Protein AF-A0A626E7M3-F1 (afdb_monomer_lite)

Sequence (169 aa):
DKRVDAIEQEKGKLAGQVETLNGKLSELENLKSDLEKELLELKRPAGGAQNKLATEHKEAFVGFLRKGREDGLRDLERKALQVGTDEDGGYAVPEELDRNILNLLKDEVVMRQEATVITVGGSDYKKLVNLGGTASGWVGETDTRSQTATSRLELIEPLMGEIYGNPQA

Secondary structure (DSSP, 8-state):
-HHHHHHHHHHHHHHHHHHHHHHHHHHHHHHHHHHHHHHHHHT-TTTSSHHHHHHHHHHHHHHHHHH---TTHHHHHHHHHTT---S-------HHHHHHHHHHHHHH-HHHHHSPP---SSS---EEEE----------TTS--PPPPPPPEEEE-PPP---------

Structure (mmCIF, N/CA/C/O backbone):
data_AF-A0A626E7M3-F1
#
_entry.id   AF-A0A626E7M3-F1
#
loop_
_atom_site.group_PDB
_atom_site.id
_atom_site.type_symbol
_atom_site.label_atom_id
_atom_site.label_alt_id
_atom_site.label_comp_id
_atom_site.label_asym_id
_atom_site.label_entity_id
_atom_site.label_seq_id
_atom_site.pdbx_PDB_ins_code
_atom_site.Cartn_x
_atom_site.Cartn_y
_atom_site.Cartn_z
_atom_site.occupancy
_atom_site.B_iso_or_equiv
_atom_site.auth_seq_id
_atom_site.auth_comp_id
_atom_site.auth_asym_id
_atom_site.auth_atom_id
_atom_site.pdbx_PDB_model_num
ATOM 1 N N . ASP A 1 1 ? -21.591 -12.636 87.805 1.00 60.97 1 ASP A N 1
ATOM 2 C CA . ASP A 1 1 ? -21.016 -11.819 86.720 1.00 60.97 1 ASP A CA 1
ATOM 3 C C . ASP A 1 1 ? -21.937 -11.574 85.519 1.00 60.97 1 ASP A C 1
ATOM 5 O O . ASP A 1 1 ? -21.590 -11.902 84.397 1.00 60.97 1 ASP A O 1
ATOM 9 N N . LYS A 1 2 ? -23.068 -10.870 85.682 1.00 73.50 2 LYS A N 1
ATOM 10 C CA . LYS A 1 2 ? -23.974 -10.559 84.546 1.00 73.50 2 LYS A CA 1
ATOM 11 C C . LYS A 1 2 ? -23.332 -9.713 83.432 1.00 73.50 2 LYS A C 1
ATOM 13 O O . LYS A 1 2 ? -23.815 -9.693 82.307 1.00 73.50 2 LYS A O 1
ATOM 18 N N . ARG A 1 3 ? -22.262 -8.977 83.756 1.00 73.38 3 ARG A N 1
ATOM 19 C CA . ARG A 1 3 ? -21.494 -8.176 82.790 1.00 73.38 3 ARG A CA 1
ATOM 20 C C . ARG A 1 3 ? -20.595 -9.039 81.906 1.00 73.38 3 ARG A C 1
ATOM 22 O O . ARG A 1 3 ? -20.374 -8.665 80.764 1.00 73.38 3 ARG A O 1
ATOM 29 N N . VAL A 1 4 ? -20.087 -10.156 82.425 1.00 76.56 4 VAL A N 1
ATOM 30 C CA . VAL A 1 4 ? -19.221 -11.070 81.666 1.00 76.56 4 VAL A CA 1
ATOM 31 C C . VAL A 1 4 ? -20.063 -11.847 80.657 1.00 76.56 4 VAL A C 1
ATOM 33 O O . VAL A 1 4 ? -19.725 -11.841 79.478 1.00 76.56 4 VAL A O 1
ATOM 36 N N . ASP A 1 5 ? -21.228 -12.350 81.076 1.00 78.50 5 ASP A N 1
ATOM 37 C CA . ASP A 1 5 ? -22.173 -13.045 80.187 1.00 78.50 5 ASP A CA 1
ATOM 38 C C . ASP A 1 5 ? -22.659 -12.150 79.027 1.00 78.50 5 ASP A C 1
ATOM 40 O O . ASP A 1 5 ? -22.791 -12.593 77.886 1.00 78.50 5 ASP A O 1
ATOM 44 N N . ALA A 1 6 ? -22.898 -10.859 79.295 1.00 78.88 6 ALA A N 1
ATOM 45 C CA . ALA A 1 6 ? -23.291 -9.891 78.268 1.00 78.88 6 ALA A CA 1
ATOM 46 C C . ALA A 1 6 ? -22.167 -9.626 77.247 1.00 78.88 6 ALA A C 1
ATOM 48 O O . ALA A 1 6 ? -22.428 -9.535 76.047 1.00 78.88 6 ALA A O 1
ATOM 49 N N . ILE A 1 7 ? -20.915 -9.548 77.711 1.00 78.69 7 ILE A N 1
ATOM 50 C CA . ILE A 1 7 ? -19.739 -9.363 76.848 1.00 78.69 7 ILE A CA 1
ATOM 51 C C . ILE A 1 7 ? -19.490 -10.610 75.986 1.00 78.69 7 ILE A C 1
ATOM 53 O O . ILE A 1 7 ? -19.123 -10.480 74.818 1.00 78.69 7 ILE A O 1
ATOM 57 N N . GLU A 1 8 ? -19.705 -11.815 76.516 1.00 78.31 8 GLU A N 1
ATOM 58 C CA . GLU A 1 8 ? -19.588 -13.056 75.739 1.00 78.31 8 GLU A CA 1
ATOM 59 C C . GLU A 1 8 ? -20.656 -13.165 74.644 1.00 78.31 8 GLU A C 1
ATOM 61 O O . GLU A 1 8 ? -20.334 -13.544 73.515 1.00 78.31 8 GLU A O 1
ATOM 66 N N . GLN A 1 9 ? -21.898 -12.751 74.920 1.00 81.38 9 GLN A N 1
ATOM 67 C CA . GLN A 1 9 ? -22.943 -12.695 73.891 1.00 81.38 9 GLN A CA 1
ATOM 68 C C . GLN A 1 9 ? -22.634 -11.684 72.780 1.00 81.38 9 GLN A C 1
ATOM 70 O O . GLN A 1 9 ? -22.845 -11.989 71.603 1.00 81.38 9 GLN A O 1
ATOM 75 N N . GLU A 1 10 ? -22.134 -10.492 73.119 1.00 78.94 10 GLU A N 1
ATOM 76 C CA . GLU A 1 10 ? -21.722 -9.513 72.107 1.00 78.94 10 GLU A CA 1
ATOM 77 C C . GLU A 1 10 ? -20.534 -10.012 71.282 1.00 78.94 10 GLU A C 1
ATOM 79 O O . GLU A 1 10 ? -20.562 -9.898 70.058 1.00 78.94 10 GLU A O 1
ATOM 84 N N . LYS A 1 11 ? -19.536 -10.646 71.911 1.00 82.69 11 LYS A N 1
ATOM 85 C CA . LYS A 1 11 ? -18.416 -11.272 71.191 1.00 82.69 11 LYS A CA 1
ATOM 86 C C . LYS A 1 11 ? -18.877 -12.361 70.227 1.00 82.69 11 LYS A C 1
ATOM 88 O O . LYS A 1 11 ? -18.383 -12.402 69.105 1.00 82.69 11 LYS A O 1
ATOM 93 N N . GLY A 1 12 ? -19.828 -13.208 70.626 1.00 82.75 12 GLY A N 1
ATOM 94 C CA . GLY A 1 12 ? -20.395 -14.238 69.750 1.00 82.75 12 GLY A CA 1
ATOM 95 C C . GLY A 1 12 ? -21.125 -13.650 68.538 1.00 82.75 12 GLY A C 1
ATOM 96 O O . GLY A 1 12 ? -20.940 -14.116 67.414 1.00 82.75 12 GLY A O 1
ATOM 97 N N . LYS A 1 13 ? -21.898 -12.572 68.737 1.00 82.75 13 LYS A N 1
ATOM 98 C CA . LYS A 1 13 ? -22.555 -11.846 67.635 1.00 82.75 13 LYS A CA 1
ATOM 99 C C . LYS A 1 13 ? -21.550 -11.171 66.703 1.00 82.75 13 LYS A C 1
ATOM 101 O O . LYS A 1 13 ? -21.698 -11.282 65.488 1.00 82.75 13 LYS A O 1
ATOM 106 N N . LEU A 1 14 ? -20.526 -10.515 67.253 1.00 82.69 14 LEU A N 1
ATOM 107 C CA . LEU A 1 14 ? -19.453 -9.912 66.459 1.00 82.69 14 LEU A CA 1
ATOM 108 C C . LEU A 1 14 ? -18.685 -10.972 65.662 1.00 82.69 14 LEU A C 1
ATOM 110 O O . LEU A 1 14 ? -18.396 -10.749 64.492 1.00 82.69 14 LEU A O 1
ATOM 114 N N . ALA A 1 15 ? -18.395 -12.134 66.251 1.00 83.81 15 ALA A N 1
ATOM 115 C CA . ALA A 1 15 ? -17.704 -13.223 65.563 1.00 83.81 15 ALA A CA 1
ATOM 116 C C . ALA A 1 15 ? -18.493 -13.725 64.340 1.00 83.81 15 ALA A C 1
ATOM 118 O O . ALA A 1 15 ? -17.926 -13.833 63.255 1.00 83.81 15 ALA A O 1
ATOM 119 N N . GLY A 1 16 ? -19.810 -13.926 64.471 1.00 83.69 16 GLY A N 1
ATOM 120 C CA . GLY A 1 16 ? -20.660 -14.307 63.334 1.00 83.69 16 GLY A CA 1
ATOM 121 C C . GLY A 1 16 ? -20.782 -13.212 62.262 1.00 83.69 16 GLY A C 1
ATOM 122 O O . GLY A 1 16 ? -20.856 -13.504 61.065 1.00 83.69 16 GLY A O 1
ATOM 123 N N . GLN A 1 17 ? -20.755 -11.935 62.658 1.00 84.19 17 GLN A N 1
ATOM 124 C CA . GLN A 1 17 ? -20.703 -10.815 61.709 1.00 84.19 17 GLN A CA 1
ATOM 125 C C . GLN A 1 17 ? -19.371 -10.760 60.949 1.00 84.19 17 GLN A C 1
ATOM 127 O O . GLN A 1 17 ? -19.362 -10.490 59.752 1.00 84.19 17 GLN A O 1
ATOM 132 N N . VAL A 1 18 ? -18.252 -11.051 61.615 1.00 86.50 18 VAL A N 1
ATOM 133 C CA . VAL A 1 18 ? -16.928 -11.124 60.979 1.00 86.50 18 VAL A CA 1
ATOM 134 C C . VAL A 1 18 ? -16.858 -12.288 59.989 1.00 86.50 18 VAL A C 1
ATOM 136 O O . VAL A 1 18 ? -16.340 -12.121 58.889 1.00 86.50 18 VAL A O 1
ATOM 139 N N . GLU A 1 19 ? -17.431 -13.442 60.324 1.00 86.94 19 GLU A N 1
ATOM 140 C CA . GLU A 1 19 ? -17.463 -14.604 59.430 1.00 86.94 19 GLU A CA 1
ATOM 141 C C . GLU A 1 19 ? -18.318 -14.352 58.177 1.00 86.94 19 GLU A C 1
ATOM 143 O O . GLU A 1 19 ? -17.884 -14.617 57.055 1.00 86.94 19 GLU A O 1
ATOM 148 N N . THR A 1 20 ? -19.491 -13.733 58.338 1.00 89.38 20 THR A N 1
ATOM 149 C CA . THR A 1 20 ? -20.336 -13.331 57.198 1.00 89.38 20 THR A CA 1
ATOM 150 C C . THR A 1 20 ? -19.708 -12.226 56.348 1.00 89.38 20 THR A C 1
ATOM 152 O O . THR A 1 20 ? -19.857 -12.241 55.125 1.00 89.38 20 THR A O 1
ATOM 155 N N . LEU A 1 21 ? -18.984 -11.283 56.960 1.00 86.94 21 LEU A N 1
ATOM 156 C CA . LEU A 1 21 ? -18.212 -10.277 56.229 1.00 86.94 21 LEU A CA 1
ATOM 157 C C . LEU A 1 21 ? -17.072 -10.910 55.429 1.00 86.94 21 LEU A C 1
ATOM 159 O O . LEU A 1 21 ? -16.914 -10.562 54.265 1.00 86.94 21 LEU A O 1
ATOM 163 N N . ASN A 1 22 ? -16.336 -11.865 56.001 1.00 88.50 22 ASN A N 1
ATOM 164 C CA . ASN A 1 22 ? -15.279 -12.587 55.289 1.00 88.50 22 ASN A CA 1
ATOM 165 C C . ASN A 1 22 ? -15.830 -13.404 54.111 1.00 88.50 22 ASN A C 1
ATOM 167 O O . ASN A 1 22 ? -15.232 -13.398 53.037 1.00 88.50 22 ASN A O 1
ATOM 171 N N . GLY A 1 23 ? -16.998 -14.036 54.274 1.00 90.50 23 GLY A N 1
ATOM 172 C CA . GLY A 1 23 ? -17.693 -14.715 53.175 1.00 90.50 23 GLY A CA 1
ATOM 173 C C . GLY A 1 23 ? -17.982 -13.763 52.011 1.00 90.50 23 GLY A C 1
ATOM 174 O O . GLY A 1 23 ? -17.535 -13.996 50.888 1.00 90.50 23 GLY A O 1
ATOM 175 N N . LYS A 1 24 ? -18.624 -12.623 52.300 1.00 89.56 24 LYS A N 1
ATOM 176 C CA . LYS A 1 24 ? -18.918 -11.584 51.296 1.00 89.56 24 LYS A CA 1
ATOM 177 C C . LYS A 1 24 ? -17.663 -10.969 50.679 1.00 89.56 24 LYS A C 1
ATOM 179 O O . LYS A 1 24 ? -17.681 -10.603 49.509 1.00 89.56 24 LYS A O 1
ATOM 184 N N . LEU A 1 25 ? -16.584 -10.841 51.451 1.00 90.75 25 LEU A N 1
ATOM 185 C CA . LEU A 1 25 ? -15.309 -10.338 50.948 1.00 90.75 25 LEU A CA 1
ATOM 186 C C . LEU A 1 25 ? -14.735 -11.289 49.892 1.00 90.75 25 LEU A C 1
ATOM 188 O O . LEU A 1 25 ? -14.333 -10.831 48.829 1.00 90.75 25 LEU A O 1
ATOM 192 N N . SER A 1 26 ? -14.789 -12.601 50.138 1.00 91.75 26 SER A N 1
ATOM 193 C CA . SER A 1 26 ? -14.318 -13.595 49.167 1.00 91.75 26 SER A CA 1
ATOM 194 C C . SER A 1 26 ? -15.183 -13.646 47.900 1.00 91.75 26 SER A C 1
ATOM 196 O O . SER A 1 26 ? -14.660 -13.753 46.793 1.00 91.75 26 SER A O 1
ATOM 198 N N . GLU A 1 27 ? -16.506 -13.492 48.024 1.00 91.69 27 GLU A N 1
ATOM 199 C CA . GLU A 1 27 ? -17.406 -13.354 46.870 1.00 91.69 27 GLU A CA 1
ATOM 200 C C . GLU A 1 27 ? -17.085 -12.102 46.043 1.00 91.69 27 GLU A C 1
ATOM 202 O O . GLU A 1 27 ? -17.018 -12.172 44.815 1.00 91.69 27 GLU A O 1
ATOM 207 N N . LEU A 1 28 ? -16.837 -10.968 46.707 1.00 89.31 28 LEU A N 1
ATOM 208 C CA . LEU A 1 28 ? -16.440 -9.726 46.043 1.00 89.31 28 LEU A CA 1
ATOM 209 C C . LEU A 1 28 ? -15.074 -9.844 45.361 1.00 89.31 28 LEU A C 1
ATOM 211 O O . LEU A 1 28 ? -14.899 -9.291 44.278 1.00 89.31 28 LEU A O 1
ATOM 215 N N . GLU A 1 29 ? -14.122 -10.567 45.949 1.00 90.69 29 GLU A N 1
ATOM 216 C CA . GLU A 1 29 ? -12.822 -10.837 45.326 1.00 90.69 29 GLU A CA 1
ATOM 217 C C . GLU A 1 29 ? -12.961 -11.687 44.058 1.00 90.69 29 GLU A C 1
ATOM 219 O O . GLU A 1 29 ? -12.349 -11.367 43.037 1.00 90.69 29 GLU A O 1
ATOM 224 N N . ASN A 1 30 ? -13.816 -12.713 44.082 1.00 90.44 30 ASN A N 1
ATOM 225 C CA . ASN A 1 30 ? -14.094 -13.542 42.908 1.00 90.44 30 ASN A CA 1
ATOM 226 C C . ASN A 1 30 ? -14.783 -12.738 41.795 1.00 90.44 30 ASN A C 1
ATOM 228 O O . ASN A 1 30 ? -14.319 -12.742 40.657 1.00 90.44 30 ASN A O 1
ATOM 232 N N . LEU A 1 31 ? -15.829 -11.976 42.132 1.00 87.88 31 LEU A N 1
ATOM 233 C CA . LEU A 1 31 ? -16.525 -11.106 41.176 1.00 87.88 31 LEU A CA 1
ATOM 234 C C . LEU A 1 31 ? -15.591 -10.054 40.577 1.00 87.88 31 LEU A C 1
ATOM 236 O O . LEU A 1 31 ? -15.643 -9.787 39.379 1.00 87.88 31 LEU A O 1
ATOM 240 N N . LYS A 1 32 ? -14.712 -9.468 41.396 1.00 88.62 32 LYS A N 1
ATOM 241 C CA . LYS A 1 32 ? -13.712 -8.507 40.929 1.00 88.62 32 LYS A CA 1
ATOM 242 C C . LYS A 1 32 ? -12.723 -9.161 39.963 1.00 88.62 32 LYS A C 1
ATOM 244 O O . LYS A 1 32 ? -12.445 -8.579 38.922 1.00 88.62 32 LYS A O 1
ATOM 249 N N . SER A 1 33 ? -12.234 -10.360 40.279 1.00 90.56 33 SER A N 1
ATOM 250 C CA . SER A 1 33 ? -11.331 -11.133 39.415 1.00 90.56 33 SER A CA 1
ATOM 251 C C . SER A 1 33 ? -11.959 -11.442 38.054 1.00 90.56 33 SER A C 1
ATOM 253 O O . SER A 1 33 ? -11.323 -11.250 37.018 1.00 90.56 33 SER A O 1
ATOM 255 N N . ASP A 1 34 ? -13.220 -11.871 38.028 1.00 83.88 34 ASP A N 1
ATOM 256 C 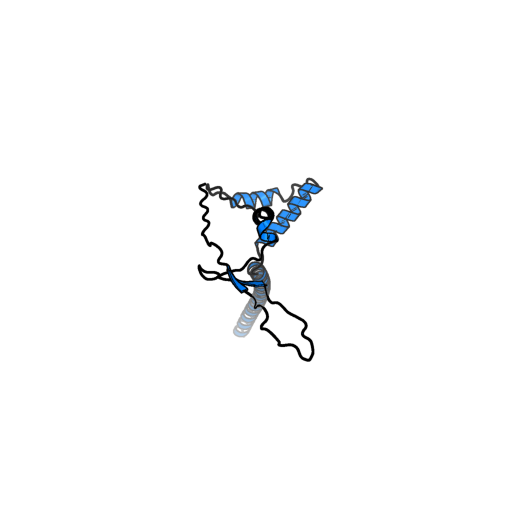CA . ASP A 1 34 ? -13.907 -12.187 36.774 1.00 83.88 34 ASP A CA 1
ATOM 257 C C . ASP A 1 34 ? -14.211 -10.930 35.953 1.00 83.88 34 ASP A C 1
ATOM 259 O O . ASP A 1 34 ? -13.982 -10.914 34.743 1.00 83.88 34 ASP A O 1
ATOM 263 N N . LEU A 1 35 ? -14.598 -9.835 36.609 1.00 81.38 35 LEU A N 1
ATOM 264 C CA . LEU A 1 35 ? -14.828 -8.551 35.948 1.00 81.38 35 LEU A CA 1
ATOM 265 C C . LEU A 1 35 ? -13.526 -7.934 35.411 1.00 81.38 35 LEU A C 1
ATOM 267 O O . LEU A 1 35 ? -13.515 -7.332 34.338 1.00 81.38 35 LEU A O 1
ATOM 271 N N . GLU A 1 36 ? -12.404 -8.113 36.112 1.00 80.56 36 GLU A N 1
ATOM 272 C CA . GLU A 1 36 ? -11.078 -7.733 35.618 1.00 80.56 36 GLU A CA 1
ATOM 273 C C . GLU A 1 36 ? -10.690 -8.543 34.375 1.00 80.56 36 GLU A C 1
ATOM 275 O O . GLU A 1 36 ? -10.207 -7.949 33.410 1.00 80.56 36 GLU A O 1
ATOM 280 N N . LYS A 1 37 ? -10.949 -9.859 34.341 1.00 79.44 37 LYS A N 1
ATOM 281 C CA . LYS A 1 37 ? -10.719 -10.690 33.143 1.00 79.44 37 LYS A CA 1
ATOM 282 C C . LYS A 1 37 ? -11.587 -10.239 31.971 1.00 79.44 37 LYS A C 1
ATOM 284 O O . LYS A 1 37 ? -11.063 -10.070 30.873 1.00 79.44 37 LYS A O 1
ATOM 289 N N . GLU A 1 38 ? -12.876 -9.988 32.197 1.00 73.81 38 GLU A N 1
ATOM 290 C CA . GLU A 1 38 ? -13.780 -9.488 31.154 1.00 73.81 38 GLU A CA 1
ATOM 291 C C . GLU A 1 38 ? -13.336 -8.125 30.616 1.00 73.81 38 GLU A C 1
ATOM 293 O O . GLU A 1 38 ? -13.293 -7.919 29.403 1.00 73.81 38 GLU A O 1
ATOM 298 N N . LEU A 1 39 ? -12.936 -7.200 31.494 1.00 69.56 39 LEU A N 1
ATOM 299 C CA . LEU A 1 39 ? -12.413 -5.897 31.083 1.00 69.56 39 LEU A CA 1
ATOM 300 C C . LEU A 1 39 ? -11.100 -6.013 30.306 1.00 69.56 39 LEU A C 1
ATOM 302 O O . LEU A 1 39 ? -10.862 -5.221 29.392 1.00 69.56 39 LEU A O 1
ATOM 306 N N . LEU A 1 40 ? -10.242 -6.966 30.665 1.00 69.62 40 LEU A N 1
ATOM 307 C CA . LEU A 1 40 ? -8.959 -7.193 30.005 1.00 69.62 40 LEU A CA 1
ATOM 308 C C . LEU A 1 40 ? -9.158 -7.801 28.612 1.00 69.62 40 LEU A C 1
ATOM 310 O O . LEU A 1 40 ? -8.492 -7.389 27.662 1.00 69.62 40 LEU A O 1
ATOM 314 N N . GLU A 1 41 ? -10.134 -8.698 28.464 1.00 65.06 41 GLU A N 1
ATOM 315 C CA . GLU A 1 41 ? -10.578 -9.180 27.157 1.00 65.06 41 GLU A CA 1
ATOM 316 C C . GLU A 1 41 ? -11.184 -8.049 26.318 1.00 65.06 41 GLU A C 1
ATOM 318 O O . GLU A 1 41 ? -10.787 -7.886 25.166 1.00 65.06 41 GLU A O 1
ATOM 323 N N . LEU A 1 42 ? -12.060 -7.216 26.894 1.00 61.38 42 LEU A N 1
ATOM 324 C CA . LEU A 1 42 ? -12.716 -6.093 26.213 1.00 61.38 42 LEU A CA 1
ATOM 325 C C . LEU A 1 42 ? -11.718 -5.038 25.707 1.00 61.38 42 LEU A C 1
ATOM 327 O O . LEU A 1 42 ? -11.872 -4.517 24.603 1.00 61.38 42 LEU A O 1
ATOM 331 N N . LYS A 1 43 ? -10.690 -4.730 26.507 1.00 61.62 43 LYS A N 1
ATOM 332 C CA . LYS A 1 43 ? -9.678 -3.698 26.222 1.00 61.62 43 LYS A CA 1
ATOM 333 C C . LYS A 1 43 ? -8.541 -4.171 25.319 1.00 61.62 43 LYS A C 1
ATOM 335 O O . LYS A 1 43 ? -7.633 -3.387 25.040 1.00 61.62 43 LYS A O 1
ATOM 340 N N . ARG A 1 44 ? -8.547 -5.423 24.849 1.00 60.72 44 ARG A N 1
ATOM 341 C CA . ARG A 1 44 ? -7.511 -5.896 23.927 1.00 60.72 44 ARG A CA 1
ATOM 342 C C . ARG A 1 44 ? -7.618 -5.112 22.605 1.00 60.72 44 ARG A C 1
ATOM 344 O O . ARG A 1 44 ? -8.671 -5.177 21.971 1.00 60.72 44 ARG A O 1
ATOM 351 N N . PRO A 1 45 ? -6.544 -4.447 22.129 1.00 53.47 45 PRO A N 1
ATOM 352 C CA . PRO A 1 45 ? -6.560 -3.586 20.933 1.00 53.47 45 PRO A CA 1
ATOM 353 C C . PRO A 1 45 ? -6.772 -4.334 19.596 1.00 53.47 45 PRO A C 1
ATOM 355 O O . PRO A 1 45 ? -6.560 -3.775 18.528 1.00 53.47 45 PRO A O 1
ATOM 358 N N . ALA A 1 46 ? -7.217 -5.593 19.645 1.00 51.34 46 ALA A N 1
ATOM 359 C CA . ALA A 1 46 ? -7.567 -6.430 18.502 1.00 51.34 46 ALA A CA 1
ATOM 360 C C . ALA A 1 46 ? -8.763 -7.349 18.850 1.00 51.34 46 ALA A C 1
ATOM 362 O O . ALA A 1 46 ? -8.622 -8.567 19.017 1.00 51.34 46 ALA A O 1
ATOM 363 N N . GLY A 1 47 ? -9.946 -6.745 19.012 1.00 54.50 47 GLY A N 1
ATOM 364 C CA . GLY A 1 47 ? -11.237 -7.443 18.950 1.00 54.50 47 GLY A CA 1
ATOM 365 C C . GLY A 1 47 ? -11.695 -8.146 20.232 1.00 54.50 47 GLY A C 1
ATOM 366 O O . GLY A 1 47 ? -11.925 -9.350 20.215 1.00 54.50 47 GLY A O 1
ATOM 367 N N . GLY A 1 48 ? -11.842 -7.419 21.337 1.00 52.97 48 GLY A N 1
ATOM 368 C CA . GLY A 1 48 ? -12.307 -7.969 22.618 1.00 52.97 48 GLY A CA 1
ATOM 369 C C . GLY A 1 48 ? -13.814 -8.214 22.736 1.00 52.97 48 GLY A C 1
ATOM 370 O O . GLY A 1 48 ? -14.248 -9.291 23.128 1.00 52.97 48 GLY A O 1
ATOM 371 N N . ALA A 1 49 ? -14.627 -7.222 22.363 1.00 52.50 49 ALA A N 1
ATOM 372 C CA . ALA A 1 49 ? -16.090 -7.284 22.492 1.00 52.50 49 ALA A CA 1
ATOM 373 C C . ALA A 1 49 ? -16.770 -7.847 21.237 1.00 52.50 49 ALA A C 1
ATOM 375 O O . ALA A 1 49 ? -17.651 -8.700 21.302 1.00 52.50 49 ALA A O 1
ATOM 376 N N . GLN A 1 50 ? -16.313 -7.367 20.078 1.00 52.38 50 GLN A N 1
ATOM 377 C CA . GLN A 1 50 ? -16.909 -7.673 18.781 1.00 52.38 50 GLN A CA 1
ATOM 378 C C . GLN A 1 50 ? -16.693 -9.133 18.384 1.00 52.38 50 GLN A C 1
ATOM 380 O O . GLN A 1 50 ? -17.570 -9.721 17.769 1.00 52.38 50 GLN A O 1
ATOM 385 N N . ASN A 1 51 ? -15.588 -9.766 18.799 1.00 56.22 51 ASN A N 1
ATOM 386 C CA . ASN A 1 51 ? -15.329 -11.159 18.439 1.00 56.22 51 ASN A CA 1
ATOM 387 C C . ASN A 1 51 ? -16.263 -12.151 19.128 1.00 56.22 51 ASN A C 1
ATOM 389 O O . ASN A 1 51 ? -16.591 -13.140 18.493 1.00 56.22 51 ASN A O 1
ATOM 393 N N . LYS A 1 52 ? -16.704 -11.944 20.376 1.00 57.78 52 LYS A N 1
ATOM 394 C CA . LYS A 1 52 ? -17.605 -12.919 21.023 1.00 57.78 52 LYS A CA 1
ATOM 395 C C . LYS A 1 52 ? -18.975 -12.916 20.357 1.00 57.78 52 LYS A C 1
ATOM 397 O O . LYS A 1 52 ? -19.404 -13.956 19.875 1.00 57.78 52 LYS A O 1
ATOM 402 N N . LEU A 1 53 ? -19.575 -11.735 20.195 1.00 58.59 53 LEU A N 1
ATOM 403 C CA . LEU A 1 53 ? -20.832 -11.585 19.461 1.00 58.59 53 LEU A CA 1
ATOM 404 C C . LEU A 1 53 ? -20.675 -12.026 17.997 1.00 58.59 53 LEU A C 1
ATOM 406 O O . LEU A 1 53 ? -21.458 -12.839 17.525 1.00 58.59 53 LEU A O 1
ATOM 410 N N . ALA A 1 54 ? -19.629 -11.600 17.283 1.00 59.66 54 ALA A N 1
ATOM 411 C CA . ALA A 1 54 ? -19.407 -12.038 15.903 1.00 59.66 54 ALA A CA 1
ATOM 412 C C . ALA A 1 54 ? -19.167 -13.554 15.783 1.00 59.66 54 ALA A C 1
ATOM 414 O O . ALA A 1 54 ? -19.590 -14.155 14.797 1.00 59.66 54 ALA A O 1
ATOM 415 N N . THR A 1 55 ? -18.533 -14.194 16.771 1.00 62.62 55 THR A N 1
ATOM 416 C CA . THR A 1 55 ? -18.322 -15.652 16.787 1.00 62.62 55 THR A CA 1
ATOM 417 C C . THR A 1 55 ? -19.624 -16.388 17.091 1.00 62.62 55 THR A C 1
ATOM 419 O O . THR A 1 55 ? -19.956 -17.321 16.368 1.00 62.62 55 THR A O 1
ATOM 422 N N . GLU A 1 56 ? -20.410 -15.926 18.065 1.00 64.00 56 GLU A N 1
ATOM 423 C CA . GLU A 1 56 ? -21.737 -16.475 18.381 1.00 64.00 56 GLU A CA 1
ATOM 424 C C . GLU A 1 56 ? -22.699 -16.342 17.190 1.00 64.00 56 GLU A C 1
ATOM 426 O O . GLU A 1 56 ? -23.360 -17.307 16.805 1.00 64.00 56 GLU A O 1
ATOM 431 N N . HIS A 1 57 ? -22.711 -15.182 16.528 1.00 63.59 57 HIS A N 1
ATOM 432 C CA . HIS A 1 57 ? -23.478 -14.957 15.304 1.00 63.59 57 HIS A CA 1
ATOM 433 C C . HIS A 1 57 ? -22.984 -15.836 14.144 1.00 63.59 57 HIS A C 1
ATOM 435 O O . HIS A 1 57 ? -23.798 -16.393 13.407 1.00 63.59 57 HIS A O 1
ATOM 441 N N . LYS A 1 58 ? -21.666 -16.020 13.987 1.00 65.88 58 LYS A N 1
ATOM 442 C CA . LYS A 1 58 ? -21.081 -16.897 12.959 1.00 65.88 58 LYS A CA 1
ATOM 443 C C . LYS A 1 58 ? -21.440 -18.364 13.190 1.00 65.88 58 LYS A C 1
ATOM 445 O O . LYS A 1 58 ? -21.783 -19.063 12.239 1.00 65.88 58 LYS A O 1
ATOM 450 N N . GLU A 1 59 ? -21.377 -18.841 14.427 1.00 67.94 59 GLU A N 1
ATOM 451 C CA . GLU A 1 59 ? -21.729 -20.218 14.779 1.00 67.94 59 GLU A CA 1
ATOM 452 C C . GLU A 1 59 ? -23.228 -20.482 14.608 1.00 67.94 59 GLU A C 1
ATOM 454 O O . GLU A 1 59 ? -23.604 -21.494 14.006 1.00 67.94 59 GLU A O 1
ATOM 459 N N . ALA A 1 60 ? -24.081 -19.546 15.037 1.00 64.31 60 ALA A N 1
ATOM 460 C CA . ALA A 1 60 ? -25.524 -19.612 14.819 1.00 64.31 60 ALA A CA 1
ATOM 461 C C . ALA A 1 60 ? -25.874 -19.605 13.319 1.00 64.31 60 ALA A C 1
ATOM 463 O O . ALA A 1 60 ? -26.666 -20.432 12.864 1.00 64.31 60 ALA A O 1
ATOM 464 N N . PHE A 1 61 ? -25.222 -18.752 12.522 1.00 64.62 61 PHE A N 1
ATOM 465 C CA . PHE A 1 61 ? -25.425 -18.670 11.073 1.00 64.62 61 PHE A CA 1
ATOM 466 C C . PHE A 1 61 ? -24.975 -19.943 10.335 1.00 64.62 61 PHE A C 1
ATOM 468 O O . PHE A 1 61 ? -25.693 -20.467 9.482 1.00 64.62 61 PHE A O 1
ATOM 475 N N . VAL A 1 62 ? -23.818 -20.512 10.694 1.00 70.00 62 VAL A N 1
ATOM 476 C CA . VAL A 1 62 ? -23.350 -21.791 10.127 1.00 70.00 62 VAL A CA 1
ATOM 477 C C . VAL A 1 62 ? -24.261 -22.952 10.548 1.00 70.00 62 VAL A C 1
ATOM 479 O O . VAL A 1 62 ? -24.512 -23.862 9.751 1.00 70.00 62 VAL A O 1
ATOM 482 N N . GLY A 1 63 ? -24.786 -22.925 11.776 1.00 67.62 63 GLY A N 1
ATOM 483 C CA . GLY A 1 63 ? -25.772 -23.885 12.271 1.00 67.62 63 GLY A CA 1
ATOM 484 C C . GLY A 1 63 ? -27.099 -23.826 11.509 1.00 67.62 63 GLY A C 1
ATOM 485 O O . GLY A 1 63 ? -27.638 -24.875 11.146 1.00 67.62 63 GLY A O 1
ATOM 486 N N . PHE A 1 64 ? -27.577 -22.620 11.200 1.00 65.31 64 PHE A N 1
ATOM 487 C CA . PHE A 1 64 ? -28.755 -22.388 10.367 1.00 65.31 64 PHE A CA 1
ATOM 488 C C . PHE A 1 64 ? -28.550 -22.925 8.944 1.00 65.31 64 PHE A C 1
ATOM 490 O O . PHE A 1 64 ? -29.336 -23.750 8.485 1.00 65.31 64 PHE A O 1
ATOM 497 N N . LEU A 1 65 ? -27.437 -22.575 8.287 1.00 68.50 65 LEU A N 1
ATOM 498 C CA . LEU A 1 65 ? -27.140 -23.034 6.924 1.00 68.50 65 LEU A CA 1
ATOM 499 C C . LEU A 1 65 ? -27.012 -24.559 6.804 1.00 68.50 65 LEU A C 1
ATOM 501 O O . LEU A 1 65 ? -27.411 -25.133 5.794 1.00 68.50 65 LEU A O 1
ATOM 505 N N . ARG A 1 66 ? -26.437 -25.231 7.811 1.00 70.81 66 ARG A N 1
ATOM 506 C CA . ARG A 1 66 ? -26.211 -26.687 7.752 1.00 70.81 66 ARG A CA 1
ATOM 507 C C . ARG A 1 66 ? -27.380 -27.524 8.258 1.00 70.81 66 ARG A C 1
ATOM 509 O O . ARG A 1 66 ? -27.497 -28.674 7.846 1.00 70.81 66 ARG A O 1
ATOM 516 N N . LYS A 1 67 ? -28.167 -27.021 9.214 1.00 69.75 67 LYS A N 1
ATOM 517 C CA . LYS A 1 67 ? -29.164 -27.826 9.947 1.00 69.75 67 LYS A CA 1
ATOM 518 C C . LYS A 1 67 ? -30.551 -27.184 10.036 1.00 69.75 67 LYS A C 1
ATOM 520 O O . LYS A 1 67 ? -31.426 -27.796 10.637 1.00 69.75 67 LYS A O 1
ATOM 525 N N . GLY A 1 68 ? -30.754 -25.980 9.493 1.00 62.38 68 GLY A N 1
ATOM 526 C CA . GLY A 1 68 ? -32.036 -25.265 9.542 1.00 62.38 68 GLY A CA 1
ATOM 527 C C . GLY A 1 68 ? -32.504 -24.920 10.960 1.00 62.38 68 GLY A C 1
ATOM 528 O O . GLY A 1 68 ? -33.700 -24.809 11.200 1.00 62.38 68 GLY A O 1
ATOM 529 N N . ARG A 1 69 ? -31.583 -24.824 11.929 1.00 63.91 69 ARG A N 1
ATOM 530 C CA . ARG A 1 69 ? -31.913 -24.509 13.327 1.00 63.91 69 ARG A CA 1
ATOM 531 C C . ARG A 1 69 ? -32.055 -22.997 13.504 1.00 63.91 69 ARG A C 1
ATOM 533 O O . ARG A 1 69 ? -31.085 -22.281 13.285 1.00 63.91 69 ARG A O 1
ATOM 540 N N . GLU A 1 70 ? -33.229 -22.542 13.936 1.00 58.50 70 GLU A N 1
ATOM 541 C CA . GLU A 1 70 ? -33.520 -21.124 14.225 1.00 58.50 70 GLU A CA 1
ATOM 542 C C . GLU A 1 70 ? -33.331 -20.741 15.706 1.00 58.50 70 GLU A C 1
ATOM 544 O O . GLU A 1 70 ? -33.301 -19.554 16.044 1.00 58.50 70 GLU A O 1
ATOM 549 N N . ASP A 1 71 ? -33.187 -21.730 16.595 1.00 59.34 71 ASP A N 1
ATOM 550 C CA . ASP A 1 71 ? -33.049 -21.509 18.038 1.00 59.34 71 ASP A CA 1
ATOM 551 C C . ASP A 1 71 ? -31.767 -20.722 18.354 1.00 59.34 71 ASP A C 1
ATOM 553 O O . ASP A 1 71 ? -30.656 -21.215 18.155 1.00 59.34 71 ASP A O 1
ATOM 557 N N . GLY A 1 72 ? -31.936 -19.492 18.849 1.00 58.84 72 GLY A N 1
ATOM 558 C CA . GLY A 1 72 ? -30.862 -18.555 19.202 1.00 58.84 72 GLY A CA 1
ATOM 559 C C . GLY A 1 72 ? -30.609 -17.455 18.167 1.00 58.84 72 GLY A C 1
ATOM 560 O O . GLY A 1 72 ? -30.167 -16.370 18.540 1.00 58.84 72 GLY A O 1
ATOM 561 N N . LEU A 1 73 ? -30.967 -17.667 16.893 1.00 57.94 73 LEU A N 1
ATOM 562 C CA . LEU A 1 73 ? -30.785 -16.654 15.847 1.00 57.94 73 LEU A CA 1
ATOM 563 C C . LEU A 1 73 ? -31.761 -15.487 16.029 1.00 57.94 73 LEU A C 1
ATOM 565 O O . LEU A 1 73 ? -31.361 -14.334 15.935 1.00 57.94 73 LEU A O 1
ATOM 569 N N . ARG A 1 74 ? -33.015 -15.783 16.394 1.00 58.75 74 ARG A N 1
ATOM 570 C CA . ARG A 1 74 ? -34.063 -14.767 16.595 1.00 58.75 74 ARG A CA 1
ATOM 571 C C . ARG A 1 74 ? -33.804 -13.859 17.793 1.00 58.75 74 ARG A C 1
ATOM 573 O O . ARG A 1 74 ? -34.184 -12.695 17.763 1.00 58.75 74 ARG A O 1
ATOM 580 N N . ASP A 1 75 ? -33.185 -14.368 18.854 1.00 60.19 75 ASP A N 1
ATOM 581 C CA . ASP A 1 75 ? -32.894 -13.568 20.050 1.00 60.19 75 ASP A CA 1
ATOM 582 C C . ASP A 1 75 ? -31.642 -12.702 19.868 1.00 60.19 75 ASP A C 1
ATOM 584 O O . ASP A 1 75 ? -31.604 -11.567 20.351 1.00 60.19 75 ASP A O 1
ATOM 588 N N . LEU A 1 76 ? -30.667 -13.190 19.094 1.00 58.97 76 LEU A N 1
ATOM 589 C CA . LEU A 1 76 ? -29.528 -12.406 18.618 1.00 58.97 76 LEU A CA 1
ATOM 590 C C . LEU A 1 76 ? -29.956 -11.338 17.593 1.00 58.97 76 LEU A C 1
ATOM 592 O O . LEU A 1 76 ? -29.560 -10.181 17.722 1.00 58.97 76 LEU A O 1
ATOM 596 N N . GLU A 1 77 ? -30.832 -11.675 16.639 1.00 56.56 77 GLU A N 1
ATOM 597 C CA . GLU A 1 77 ? -31.445 -10.714 15.708 1.00 56.56 77 GLU A CA 1
ATOM 598 C C . GLU A 1 77 ? -32.237 -9.641 16.447 1.00 56.56 77 GLU A C 1
ATOM 600 O O . GLU A 1 77 ? -32.106 -8.466 16.131 1.00 56.56 77 GLU A O 1
ATOM 605 N N . ARG A 1 78 ? -33.027 -10.005 17.464 1.00 56.41 78 ARG A N 1
ATOM 606 C CA . ARG A 1 78 ? -33.818 -9.036 18.235 1.00 56.41 78 ARG A CA 1
ATOM 607 C C . ARG A 1 78 ? -32.934 -8.05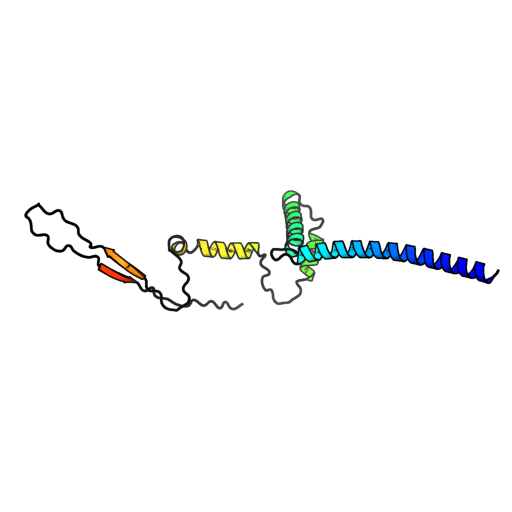7 19.008 1.00 56.41 78 ARG A C 1
ATOM 609 O O . ARG A 1 78 ? -33.248 -6.871 19.048 1.00 56.41 78 ARG A O 1
ATOM 616 N N . LYS A 1 79 ? -31.814 -8.527 19.573 1.00 54.38 79 LYS A N 1
ATOM 617 C CA . LYS A 1 79 ? -30.798 -7.654 20.188 1.00 54.38 79 LYS A CA 1
ATOM 618 C C . LYS A 1 79 ? -30.134 -6.732 19.164 1.00 54.38 79 LYS A C 1
ATOM 620 O O . LYS A 1 79 ? -29.915 -5.569 19.480 1.00 54.38 79 LYS A O 1
ATOM 625 N N . ALA A 1 80 ? -29.847 -7.223 17.960 1.00 50.50 80 ALA A N 1
ATOM 626 C CA . ALA A 1 80 ? -29.271 -6.414 16.886 1.00 50.50 80 ALA A CA 1
ATOM 627 C C . ALA A 1 80 ? -30.265 -5.363 16.348 1.00 50.50 80 ALA A C 1
ATOM 629 O O . ALA A 1 80 ? -29.899 -4.206 16.164 1.00 50.50 80 ALA A O 1
ATOM 630 N N . LEU A 1 81 ? -31.539 -5.732 16.179 1.00 48.97 81 LEU A N 1
ATOM 631 C CA . LEU A 1 81 ? -32.620 -4.839 15.744 1.00 48.97 81 LEU A CA 1
ATOM 632 C C . LEU A 1 81 ? -32.891 -3.708 16.740 1.00 48.97 81 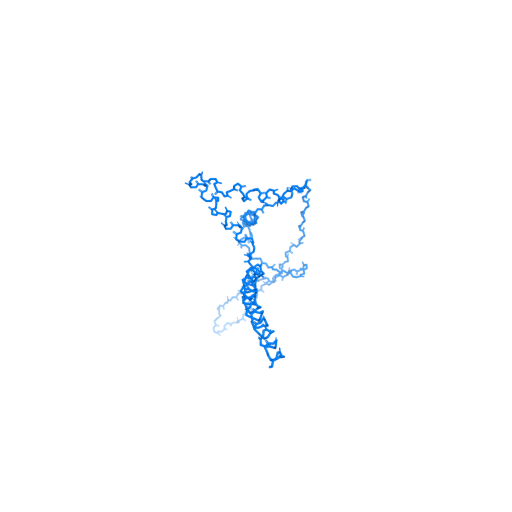LEU A C 1
ATOM 634 O O . LEU A 1 81 ? -33.237 -2.604 16.334 1.00 48.97 81 LEU A O 1
ATOM 638 N N . GLN A 1 82 ? -32.705 -3.952 18.037 1.00 44.53 82 GLN A N 1
ATOM 639 C CA . GLN A 1 82 ? -32.935 -2.939 19.066 1.00 44.53 82 GLN A CA 1
ATOM 640 C C . GLN A 1 82 ? -31.800 -1.900 19.172 1.00 44.53 82 GLN A C 1
ATOM 642 O O . GLN A 1 82 ? -31.967 -0.890 19.848 1.00 44.53 82 GLN A O 1
ATOM 647 N N . VAL A 1 83 ? -30.675 -2.109 18.476 1.00 49.59 83 VAL A N 1
ATOM 648 C CA . VAL A 1 83 ? -29.604 -1.108 18.294 1.00 49.59 83 VAL A CA 1
ATOM 649 C C . VAL A 1 83 ? -29.818 -0.277 17.012 1.00 49.59 83 VAL A C 1
ATOM 651 O O . VAL A 1 83 ? -29.153 0.732 16.818 1.00 49.59 83 VAL A O 1
ATOM 654 N N . GLY A 1 84 ? -30.762 -0.669 16.147 1.00 43.59 84 GLY A N 1
ATOM 655 C CA . GLY A 1 84 ? -30.939 -0.129 14.794 1.00 43.59 84 GLY A CA 1
ATOM 656 C C . GLY A 1 84 ? -32.121 0.821 14.589 1.00 43.59 84 GLY A C 1
ATOM 657 O O . GLY A 1 84 ? -32.571 0.960 13.456 1.0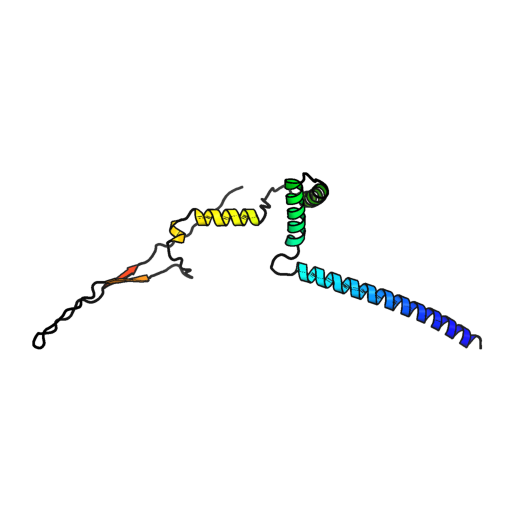0 43.59 84 GLY A O 1
ATOM 658 N N . THR A 1 85 ? -32.662 1.454 15.633 1.00 44.62 85 THR A N 1
ATOM 659 C CA . THR A 1 85 ? -33.617 2.559 15.443 1.00 44.62 85 THR A CA 1
ATOM 660 C C . THR A 1 85 ? -32.878 3.890 15.444 1.00 44.62 85 THR A C 1
ATOM 662 O O . THR A 1 85 ? -32.890 4.594 16.448 1.00 44.62 85 THR A O 1
ATOM 665 N N . ASP A 1 86 ? -32.241 4.216 14.324 1.00 40.31 86 ASP A N 1
ATOM 666 C CA . ASP A 1 86 ? -32.026 5.606 13.924 1.00 40.31 86 ASP A CA 1
ATOM 667 C C . ASP A 1 86 ? -32.257 5.699 12.412 1.00 40.31 86 ASP A C 1
ATOM 669 O O . ASP A 1 86 ? -31.761 4.883 11.635 1.00 40.31 86 ASP A O 1
ATOM 673 N N . GLU A 1 87 ? -33.093 6.659 12.021 1.00 46.19 87 GLU A N 1
ATOM 674 C CA . GLU A 1 87 ? -33.673 6.881 10.688 1.00 46.19 87 GLU A CA 1
ATOM 675 C C . GLU A 1 87 ? -32.667 7.266 9.583 1.00 46.19 87 GLU A C 1
ATOM 677 O O . GLU A 1 87 ? -33.080 7.649 8.494 1.00 46.19 87 GLU A O 1
ATOM 682 N N . ASP A 1 88 ? -31.364 7.103 9.801 1.00 39.78 88 ASP A N 1
ATOM 683 C CA . ASP A 1 88 ? -30.317 7.351 8.808 1.00 39.78 88 ASP A CA 1
ATOM 684 C C . ASP A 1 88 ? -29.546 6.056 8.554 1.00 39.78 88 ASP A C 1
ATOM 686 O O . ASP A 1 88 ? -28.556 5.758 9.220 1.00 39.78 88 ASP A O 1
ATOM 690 N N . GLY A 1 89 ? -30.021 5.271 7.582 1.00 47.06 89 GLY A N 1
ATOM 691 C CA . GLY A 1 89 ? -29.456 3.996 7.128 1.00 47.06 89 GLY A CA 1
ATOM 692 C C . GLY A 1 89 ? -28.025 4.088 6.581 1.00 47.06 89 GLY A C 1
ATOM 693 O O . GLY A 1 89 ? -27.7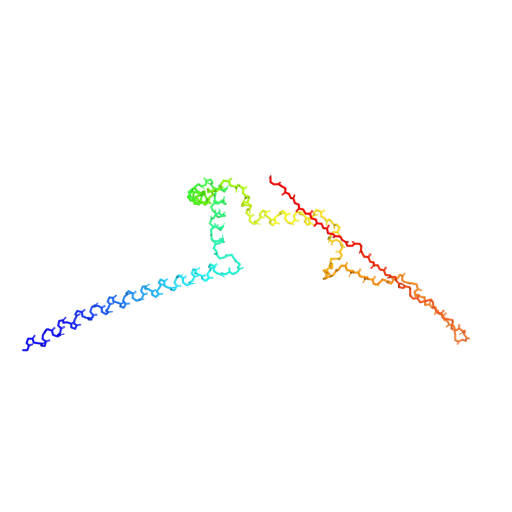71 3.805 5.412 1.00 47.06 89 GLY A O 1
ATOM 694 N N . GLY A 1 90 ? -27.072 4.444 7.436 1.00 47.75 90 GLY A N 1
ATOM 695 C CA . GLY A 1 90 ? -25.642 4.434 7.188 1.00 47.75 90 GLY A CA 1
ATOM 696 C C . GLY A 1 90 ? -25.081 3.042 7.432 1.00 47.75 90 GLY A C 1
ATOM 697 O O . GLY A 1 90 ? -24.612 2.740 8.522 1.00 47.75 90 GLY A O 1
ATOM 698 N N . TYR A 1 91 ? -25.177 2.194 6.409 1.00 52.06 91 TYR A N 1
ATOM 699 C CA . TYR A 1 91 ? -24.289 1.067 6.108 1.00 52.06 91 TYR A CA 1
ATOM 700 C C . TYR A 1 91 ? -23.354 0.606 7.243 1.00 52.06 91 TYR A C 1
ATOM 702 O O . TYR A 1 91 ? -22.140 0.799 7.185 1.00 52.06 91 TYR A O 1
ATOM 710 N N . ALA A 1 92 ? -23.890 -0.136 8.215 1.00 52.44 92 ALA A N 1
ATOM 711 C CA . ALA A 1 92 ? -23.091 -1.074 9.000 1.00 52.44 92 ALA A CA 1
ATOM 712 C C . ALA A 1 92 ? -22.778 -2.293 8.120 1.00 52.44 92 ALA A C 1
ATOM 714 O O . ALA A 1 92 ? -23.259 -3.404 8.337 1.00 52.44 92 ALA A O 1
ATOM 715 N N . VAL A 1 93 ? -22.016 -2.053 7.053 1.00 55.12 93 VAL A N 1
ATOM 716 C CA . VAL A 1 93 ? -21.380 -3.109 6.282 1.00 55.12 93 VAL A CA 1
ATOM 717 C C . VAL A 1 93 ? -20.455 -3.835 7.262 1.00 55.12 93 VAL A C 1
ATOM 719 O O . VAL A 1 93 ? -19.578 -3.190 7.839 1.00 55.12 93 VAL A O 1
ATOM 722 N N . PRO A 1 94 ? -20.644 -5.144 7.513 1.00 62.31 94 PRO A N 1
ATOM 723 C CA . PRO A 1 94 ? -19.739 -5.890 8.377 1.00 62.31 94 PRO A CA 1
ATOM 724 C C . PRO A 1 94 ? -18.297 -5.686 7.900 1.00 62.31 94 PRO A C 1
ATOM 726 O O . PRO A 1 94 ? -18.065 -5.714 6.693 1.00 62.31 94 PRO A O 1
ATOM 729 N N . GLU A 1 95 ? -17.329 -5.510 8.805 1.00 59.72 95 GLU A N 1
ATOM 730 C CA . GLU A 1 95 ? -15.925 -5.220 8.439 1.00 59.72 95 GLU A CA 1
ATOM 731 C C . GLU A 1 95 ? -15.348 -6.196 7.396 1.00 59.72 95 GLU A C 1
ATOM 733 O O . GLU A 1 95 ? -14.487 -5.836 6.598 1.00 59.72 95 GLU A O 1
ATOM 738 N N . GLU A 1 96 ? -15.831 -7.439 7.373 1.00 57.12 96 GLU A N 1
ATOM 739 C CA . GLU A 1 96 ? -15.451 -8.442 6.375 1.00 57.12 96 GLU A CA 1
ATOM 740 C C . GLU A 1 96 ? -15.847 -8.044 4.939 1.00 57.12 96 GLU A C 1
ATOM 742 O O . GLU A 1 96 ? -15.114 -8.332 3.995 1.00 57.12 96 GLU A O 1
ATOM 747 N N . LEU A 1 97 ? -16.970 -7.349 4.748 1.00 58.59 97 LEU A N 1
ATOM 748 C CA . LEU A 1 97 ? -17.421 -6.878 3.437 1.00 58.59 97 LEU A CA 1
ATOM 749 C C . LEU A 1 97 ? -16.693 -5.588 3.017 1.00 58.59 97 LEU A C 1
ATOM 751 O O . LEU A 1 97 ? -16.334 -5.470 1.848 1.00 58.59 97 LEU A O 1
ATOM 755 N N . ASP A 1 98 ? -16.353 -4.697 3.953 1.00 57.19 98 ASP A N 1
ATOM 756 C CA . ASP A 1 98 ? -15.489 -3.532 3.685 1.00 57.19 98 ASP A CA 1
ATOM 757 C C . ASP A 1 98 ? -14.067 -3.955 3.256 1.00 57.19 98 ASP A C 1
ATOM 759 O O . ASP A 1 98 ? -13.539 -3.509 2.233 1.00 57.19 98 ASP A O 1
ATOM 763 N N . ARG A 1 99 ? -13.476 -4.940 3.951 1.00 61.84 99 ARG A N 1
ATOM 764 C CA . ARG A 1 99 ? -12.183 -5.530 3.554 1.00 61.84 99 ARG A CA 1
ATOM 765 C C . ARG A 1 99 ? -12.235 -6.160 2.162 1.00 61.84 99 ARG A C 1
ATOM 767 O O . ARG A 1 99 ? -11.267 -6.040 1.411 1.00 61.84 99 ARG A O 1
ATOM 774 N N . ASN A 1 100 ? -13.345 -6.804 1.798 1.00 64.31 100 ASN A N 1
ATOM 775 C CA . ASN A 1 100 ? -13.521 -7.369 0.460 1.00 64.31 100 ASN A CA 1
ATOM 776 C C . ASN A 1 100 ? -13.579 -6.285 -0.625 1.00 64.31 100 ASN A C 1
ATOM 778 O O . ASN A 1 100 ? -12.957 -6.459 -1.670 1.00 64.31 100 ASN A O 1
ATOM 782 N N . ILE A 1 101 ? -14.246 -5.154 -0.375 1.00 63.19 101 ILE A N 1
ATOM 783 C CA . ILE A 1 101 ? -14.301 -4.027 -1.322 1.00 63.19 101 ILE A CA 1
ATOM 784 C C . ILE A 1 101 ? -12.908 -3.411 -1.517 1.00 63.19 101 ILE A C 1
ATOM 786 O O . ILE A 1 101 ? -12.476 -3.201 -2.651 1.00 63.19 101 ILE A O 1
ATOM 790 N N . LEU A 1 102 ? -12.163 -3.183 -0.430 1.00 62.34 102 LEU A N 1
ATOM 791 C CA . LEU A 1 102 ? -10.796 -2.653 -0.503 1.00 62.34 102 LEU A CA 1
ATOM 792 C C . LEU A 1 102 ? -9.821 -3.598 -1.219 1.00 62.34 102 LEU A C 1
ATOM 794 O O . LEU A 1 102 ? -8.883 -3.132 -1.869 1.00 62.34 102 LEU A O 1
ATOM 798 N N . ASN A 1 103 ? -10.011 -4.913 -1.095 1.00 63.19 103 ASN A N 1
ATOM 799 C CA . ASN A 1 103 ? -9.218 -5.897 -1.832 1.00 63.19 103 ASN A CA 1
ATOM 800 C C . ASN A 1 103 ? -9.578 -5.898 -3.323 1.00 63.19 103 ASN A C 1
ATOM 802 O O . ASN A 1 103 ? -8.680 -5.837 -4.155 1.00 63.19 103 ASN A O 1
ATOM 806 N N . LEU A 1 104 ? -10.868 -5.840 -3.660 1.00 66.06 104 LEU A N 1
ATOM 807 C CA . LEU A 1 104 ? -11.332 -5.814 -5.049 1.00 66.06 104 LEU A CA 1
ATOM 808 C C . LEU A 1 104 ? -10.823 -4.577 -5.809 1.00 66.06 104 LEU A C 1
ATOM 810 O O . LEU A 1 104 ? -10.389 -4.684 -6.952 1.00 66.06 104 LEU A O 1
ATOM 814 N N . LEU A 1 105 ? -10.768 -3.419 -5.146 1.00 66.12 105 LEU A N 1
ATOM 815 C CA . LEU A 1 105 ? -10.234 -2.184 -5.732 1.00 66.12 105 LEU A CA 1
ATOM 816 C C . LEU A 1 105 ? -8.713 -2.261 -5.978 1.00 66.12 105 LEU A C 1
ATOM 818 O O . LEU A 1 105 ? -8.199 -1.691 -6.940 1.00 66.12 105 LEU A O 1
ATOM 822 N N . LYS A 1 106 ? -7.969 -2.998 -5.141 1.00 63.78 106 LYS A N 1
ATOM 823 C CA . LYS A 1 106 ? -6.539 -3.275 -5.379 1.00 63.78 106 LYS A CA 1
ATOM 824 C C . LYS A 1 106 ? -6.321 -4.245 -6.540 1.00 63.78 106 LYS A C 1
ATOM 826 O O . LYS A 1 106 ? -5.310 -4.115 -7.229 1.00 63.78 106 LYS A O 1
ATOM 831 N N . ASP A 1 107 ? -7.236 -5.188 -6.735 1.00 64.69 107 ASP A N 1
ATOM 832 C CA . ASP A 1 107 ? -7.172 -6.171 -7.819 1.00 64.69 107 ASP A CA 1
ATOM 833 C C . ASP A 1 107 ? -7.529 -5.553 -9.179 1.00 64.69 107 ASP A C 1
ATOM 835 O O . ASP A 1 107 ? -6.985 -5.959 -10.203 1.00 64.69 107 ASP A O 1
ATOM 839 N N . GLU A 1 108 ? -8.381 -4.524 -9.202 1.00 74.81 108 GLU A N 1
ATOM 840 C CA . GLU A 1 108 ? -8.761 -3.827 -10.436 1.00 74.81 108 GLU A CA 1
ATOM 841 C C . GLU A 1 108 ? -7.591 -3.040 -11.060 1.00 74.81 108 GLU A C 1
ATOM 843 O O . GLU A 1 108 ? -7.467 -2.947 -12.284 1.00 74.81 108 GLU A O 1
ATOM 848 N N . VAL A 1 109 ? -6.670 -2.513 -10.243 1.00 75.00 109 VAL A N 1
ATOM 849 C CA . VAL A 1 109 ? -5.538 -1.706 -10.728 1.00 75.00 109 VAL A CA 1
ATOM 850 C C . VAL A 1 109 ? -4.288 -2.569 -10.934 1.00 75.00 109 VAL A C 1
ATOM 852 O O . VAL A 1 109 ? -3.323 -2.500 -10.170 1.00 75.00 109 VAL A O 1
ATOM 855 N N . VAL A 1 110 ? -4.270 -3.335 -12.029 1.00 79.38 110 VAL A N 1
ATOM 856 C CA . VAL A 1 110 ? -3.154 -4.230 -12.418 1.00 79.38 110 VAL A CA 1
ATOM 857 C C . VAL A 1 110 ? -1.805 -3.494 -12.467 1.00 79.38 110 VAL A C 1
ATOM 859 O O . VAL A 1 110 ? -0.788 -3.998 -11.994 1.00 79.38 110 VAL A O 1
ATOM 862 N N . MET A 1 111 ? -1.789 -2.248 -12.953 1.00 81.31 111 MET A N 1
ATOM 863 C CA . MET A 1 111 ? -0.560 -1.445 -13.051 1.00 81.31 111 MET A CA 1
ATOM 864 C C . MET A 1 111 ? 0.114 -1.190 -11.697 1.00 81.31 111 MET A C 1
ATOM 866 O O . MET A 1 111 ? 1.330 -1.027 -11.640 1.00 81.31 111 MET A O 1
ATOM 870 N N . ARG A 1 112 ? -0.648 -1.158 -10.596 1.00 83.25 112 ARG A N 1
ATOM 871 C CA . ARG A 1 112 ? -0.096 -0.914 -9.257 1.00 83.25 112 ARG A CA 1
ATOM 872 C C . ARG A 1 112 ? 0.650 -2.129 -8.706 1.00 83.25 112 ARG A C 1
ATOM 874 O O . ARG A 1 112 ? 1.487 -1.956 -7.827 1.00 83.25 112 ARG A O 1
ATOM 881 N N . GLN A 1 113 ? 0.346 -3.327 -9.202 1.00 82.00 113 GLN A N 1
ATOM 882 C CA . GLN A 1 113 ? 0.992 -4.569 -8.774 1.00 82.00 113 GLN A CA 1
ATOM 883 C C . GLN A 1 113 ? 2.381 -4.725 -9.407 1.00 82.00 113 GLN A C 1
ATOM 885 O O . GLN A 1 113 ? 3.319 -5.143 -8.734 1.00 82.00 113 GLN A O 1
ATOM 890 N N . GLU A 1 114 ? 2.526 -4.316 -10.668 1.00 87.25 114 GLU A N 1
ATOM 891 C CA . GLU A 1 114 ? 3.784 -4.414 -11.422 1.00 87.25 114 GLU A CA 1
ATOM 892 C C . GLU A 1 114 ? 4.723 -3.211 -11.207 1.00 87.25 114 GLU A C 1
ATOM 894 O O . GLU A 1 114 ? 5.921 -3.274 -11.488 1.00 87.25 114 GLU A O 1
ATOM 899 N N . ALA A 1 115 ? 4.198 -2.087 -10.710 1.00 87.06 115 ALA A N 1
ATOM 900 C CA . ALA A 1 115 ? 4.971 -0.874 -10.470 1.00 87.06 115 ALA A CA 1
ATOM 901 C C . ALA A 1 115 ? 5.524 -0.790 -9.037 1.00 87.06 115 ALA A C 1
ATOM 903 O O . ALA A 1 115 ? 4.907 -1.215 -8.063 1.00 87.06 115 ALA A O 1
ATOM 904 N N . THR A 1 116 ? 6.686 -0.149 -8.878 1.00 85.56 116 THR A N 1
ATOM 905 C CA . THR A 1 116 ? 7.229 0.172 -7.549 1.00 85.56 116 THR A CA 1
ATOM 906 C C . THR A 1 116 ? 6.494 1.368 -6.944 1.00 85.56 116 THR A C 1
ATOM 908 O O . THR A 1 116 ? 6.548 2.471 -7.486 1.00 85.56 116 THR A O 1
ATOM 911 N N . VAL A 1 117 ? 5.856 1.168 -5.790 1.00 86.00 117 VAL A N 1
ATOM 912 C CA . VAL A 1 117 ? 5.179 2.233 -5.035 1.00 86.00 117 VAL A CA 1
ATOM 913 C C . VAL A 1 117 ? 6.157 2.871 -4.050 1.00 86.00 117 VAL A C 1
ATOM 915 O O . VAL A 1 117 ? 6.753 2.180 -3.226 1.00 86.00 117 VAL A O 1
ATOM 918 N N . IL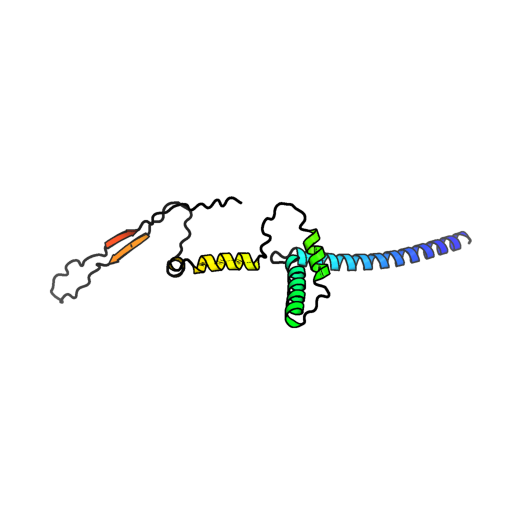E A 1 118 ? 6.316 4.193 -4.124 1.00 85.56 118 ILE A N 1
ATOM 919 C CA . ILE A 1 118 ? 7.215 4.966 -3.260 1.00 85.56 118 ILE A CA 1
ATOM 920 C C . ILE A 1 118 ? 6.392 6.020 -2.524 1.00 85.56 118 ILE A C 1
ATOM 922 O O . ILE A 1 118 ? 5.726 6.839 -3.153 1.00 85.56 118 ILE A O 1
ATOM 926 N N . THR A 1 119 ? 6.457 6.014 -1.194 1.00 85.06 119 THR A N 1
ATOM 927 C CA . THR A 1 119 ? 5.841 7.053 -0.364 1.00 85.06 119 THR A CA 1
ATOM 928 C C . THR A 1 119 ? 6.759 8.268 -0.308 1.00 85.06 119 THR A C 1
ATOM 930 O O . THR A 1 119 ? 7.914 8.157 0.105 1.00 85.06 119 THR A O 1
ATOM 933 N N . VAL A 1 120 ? 6.244 9.430 -0.702 1.00 85.75 120 VAL A N 1
ATOM 934 C CA . VAL A 1 120 ? 6.958 10.712 -0.668 1.00 85.75 120 VAL A CA 1
ATOM 935 C C . VAL A 1 120 ? 6.265 11.674 0.291 1.00 85.75 120 VAL A C 1
ATOM 937 O O . VAL A 1 120 ? 5.043 11.698 0.378 1.00 85.75 120 VAL A O 1
ATOM 940 N N . GLY A 1 121 ? 7.055 12.436 1.050 1.00 80.62 121 GLY A N 1
ATOM 941 C CA . GLY A 1 121 ? 6.551 13.396 2.043 1.00 80.62 121 GLY A CA 1
ATOM 942 C C . GLY A 1 121 ? 6.364 14.822 1.514 1.00 80.62 121 GLY A C 1
ATOM 943 O O . GLY A 1 121 ? 5.974 15.698 2.276 1.00 80.62 121 GLY A O 1
ATOM 944 N N . GLY A 1 122 ? 6.676 15.066 0.240 1.00 79.25 122 GLY A N 1
ATOM 945 C CA . GLY A 1 122 ? 6.568 16.369 -0.416 1.00 79.25 122 GLY A CA 1
ATOM 946 C C . GLY A 1 122 ? 6.065 16.233 -1.853 1.00 79.25 122 GLY A C 1
ATOM 947 O O . GLY A 1 122 ? 5.864 15.118 -2.334 1.00 79.25 122 GLY A O 1
ATOM 948 N N . SER A 1 123 ? 5.873 17.367 -2.529 1.00 74.19 123 SER A N 1
ATOM 949 C CA . SER A 1 123 ? 5.313 17.434 -3.889 1.00 74.19 123 SER A CA 1
ATOM 950 C C . SER A 1 123 ? 6.241 16.892 -4.976 1.00 74.19 123 SER A C 1
ATOM 952 O O . SER A 1 123 ? 5.769 16.476 -6.032 1.00 74.19 123 SER A O 1
ATOM 954 N N . ASP A 1 124 ? 7.551 16.876 -4.721 1.00 78.81 124 ASP A N 1
ATOM 955 C CA . ASP A 1 124 ? 8.553 16.664 -5.760 1.00 78.81 124 ASP A CA 1
ATOM 956 C C . ASP A 1 124 ? 9.295 15.343 -5.537 1.00 78.81 124 ASP A C 1
ATOM 958 O O . ASP A 1 124 ? 9.939 15.126 -4.507 1.00 78.81 124 ASP A O 1
ATOM 962 N N . TYR A 1 125 ? 9.258 14.470 -6.545 1.00 84.25 125 TYR A N 1
ATOM 963 C CA . TYR A 1 125 ? 10.088 13.272 -6.614 1.00 84.25 125 TYR A CA 1
ATOM 964 C C . TYR A 1 125 ? 10.925 13.305 -7.886 1.00 84.25 125 TYR A C 1
ATOM 966 O O . TYR A 1 125 ? 10.389 13.408 -8.987 1.00 84.25 125 TYR A O 1
ATOM 974 N N . LYS A 1 126 ? 12.246 13.194 -7.742 1.00 87.00 126 LYS A N 1
ATOM 975 C CA . LYS A 1 126 ? 13.182 13.191 -8.869 1.00 87.00 126 LYS A CA 1
ATOM 976 C C . LYS A 1 126 ? 14.071 11.964 -8.766 1.00 87.00 126 LYS A C 1
ATOM 978 O O . LYS A 1 126 ? 14.724 11.756 -7.742 1.00 87.00 126 LYS A O 1
ATOM 983 N N . LYS A 1 127 ? 14.107 11.152 -9.820 1.00 87.88 127 LYS A N 1
ATOM 984 C CA . LYS A 1 127 ? 14.974 9.975 -9.898 1.00 87.88 127 LYS A CA 1
ATOM 985 C C . LYS A 1 127 ? 15.978 10.159 -11.020 1.00 87.88 127 LYS A C 1
ATOM 987 O O . LYS A 1 127 ? 15.602 10.323 -12.176 1.00 87.88 127 LYS A O 1
ATOM 992 N N . LEU A 1 128 ? 17.259 10.090 -10.674 1.00 89.00 128 LEU A N 1
ATOM 993 C CA . LEU A 1 128 ? 18.317 10.037 -11.670 1.00 89.00 128 LEU A CA 1
ATOM 994 C C . LEU A 1 128 ? 18.392 8.612 -12.228 1.00 89.00 128 LEU A C 1
ATOM 996 O O . LEU A 1 128 ? 18.554 7.651 -11.472 1.00 89.00 128 LEU A O 1
ATOM 1000 N N . VAL A 1 129 ? 18.259 8.475 -13.540 1.00 88.44 129 VAL A N 1
ATOM 1001 C CA . VAL A 1 129 ? 18.396 7.204 -14.248 1.00 88.44 129 VAL A CA 1
ATOM 1002 C C . VAL A 1 129 ? 19.608 7.242 -15.157 1.00 88.44 129 VAL A C 1
ATOM 1004 O O . VAL A 1 129 ? 19.961 8.268 -15.735 1.00 88.44 129 VAL A O 1
ATOM 1007 N N . ASN A 1 130 ? 20.265 6.097 -15.267 1.00 88.81 130 ASN A N 1
ATOM 1008 C CA . ASN A 1 130 ? 21.380 5.927 -16.172 1.00 88.81 130 ASN A CA 1
ATOM 1009 C C . ASN A 1 130 ? 20.865 5.371 -17.504 1.00 88.81 130 ASN A C 1
ATOM 1011 O O . ASN A 1 130 ? 20.323 4.269 -17.536 1.00 88.81 130 ASN A O 1
ATOM 1015 N N . LEU A 1 131 ? 21.057 6.121 -18.589 1.00 86.56 131 LEU A N 1
ATOM 1016 C CA . LEU A 1 131 ? 20.680 5.723 -19.950 1.00 86.56 131 LEU A CA 1
ATOM 1017 C C . LEU A 1 131 ? 21.697 4.760 -20.590 1.00 86.56 131 LEU A C 1
ATOM 1019 O O . LEU A 1 131 ? 21.521 4.329 -21.727 1.00 86.56 131 LEU A O 1
ATOM 1023 N N . GLY A 1 132 ? 22.780 4.439 -19.880 1.00 82.31 132 GLY A N 1
ATOM 1024 C CA . GLY A 1 132 ? 23.895 3.661 -20.402 1.00 82.31 132 GLY A CA 1
ATOM 1025 C C . GLY A 1 132 ? 24.830 4.508 -21.268 1.00 82.31 132 GLY A C 1
ATOM 1026 O O . GLY A 1 132 ? 24.933 5.724 -21.099 1.00 82.31 132 GLY A O 1
ATOM 1027 N N . GLY A 1 133 ? 25.557 3.848 -22.172 1.00 81.38 133 GLY A N 1
ATOM 1028 C CA . GLY A 1 133 ? 26.534 4.493 -23.059 1.00 81.38 133 GLY A CA 1
ATOM 1029 C C . GLY A 1 133 ? 27.990 4.384 -22.603 1.00 81.38 133 GLY A C 1
ATOM 1030 O O . GLY A 1 133 ? 28.878 4.830 -23.323 1.00 81.38 133 GLY A O 1
ATOM 1031 N N . THR A 1 134 ? 28.259 3.750 -21.457 1.00 83.75 134 THR A N 1
ATOM 1032 C CA . THR A 1 134 ? 29.633 3.428 -21.053 1.00 83.75 134 THR A CA 1
ATOM 1033 C C . THR A 1 134 ? 30.235 2.427 -22.030 1.00 83.75 134 THR A C 1
ATOM 1035 O O . THR A 1 134 ? 29.772 1.289 -22.122 1.00 83.75 134 THR A O 1
ATOM 1038 N N . ALA A 1 135 ? 31.272 2.847 -22.748 1.00 81.00 135 ALA A N 1
ATOM 1039 C CA . ALA A 1 135 ? 31.990 1.981 -23.671 1.00 81.00 135 ALA A CA 1
ATOM 1040 C C . ALA A 1 135 ? 33.264 1.435 -23.017 1.00 81.00 135 ALA A C 1
ATOM 1042 O O . ALA A 1 135 ? 33.930 2.119 -22.237 1.00 81.00 135 ALA A O 1
ATOM 1043 N N . SER A 1 136 ? 33.628 0.207 -23.371 1.00 78.69 136 SER A N 1
ATOM 1044 C CA . SER A 1 136 ? 34.946 -0.361 -23.102 1.00 78.69 136 SER A CA 1
ATOM 1045 C C . SER A 1 136 ? 35.561 -0.843 -24.412 1.00 78.69 136 SER A C 1
ATOM 1047 O O . SER A 1 136 ? 34.855 -1.167 -25.367 1.00 78.69 136 SER A O 1
ATOM 1049 N N . GLY A 1 137 ? 36.889 -0.838 -24.478 1.00 80.31 137 GLY A N 1
ATOM 1050 C CA . GLY A 1 137 ? 37.634 -1.252 -25.658 1.00 80.31 137 GLY A CA 1
ATOM 1051 C C . GLY A 1 137 ? 38.921 -1.957 -25.260 1.00 80.31 137 GLY A C 1
ATOM 1052 O O . GLY A 1 137 ? 39.496 -1.669 -24.210 1.00 80.31 137 GLY A O 1
ATOM 1053 N N . TRP A 1 138 ? 39.358 -2.887 -26.103 1.00 75.31 138 TRP A N 1
ATOM 1054 C CA . TRP A 1 138 ? 40.651 -3.549 -25.976 1.00 75.31 138 TRP A CA 1
ATOM 1055 C C . TRP A 1 138 ? 41.699 -2.748 -26.741 1.00 75.31 138 TRP A C 1
ATOM 1057 O O . TRP A 1 138 ? 41.441 -2.311 -27.860 1.00 75.31 138 TRP A O 1
ATOM 1067 N N . VAL A 1 139 ? 42.868 -2.549 -26.137 1.00 82.38 139 VAL A N 1
ATOM 1068 C CA . VAL A 1 139 ? 43.970 -1.781 -26.732 1.00 82.38 139 VAL A CA 1
ATOM 1069 C C . VAL A 1 139 ? 45.240 -2.628 -26.675 1.00 82.38 139 VAL A C 1
ATOM 1071 O O . VAL A 1 139 ? 45.490 -3.280 -25.658 1.00 82.38 139 VAL A O 1
ATOM 1074 N N . GLY A 1 140 ? 46.012 -2.636 -27.766 1.00 78.25 140 GLY A N 1
ATOM 1075 C CA . GLY A 1 140 ? 47.302 -3.325 -27.856 1.00 78.25 140 GLY A CA 1
ATOM 1076 C C . GLY A 1 140 ? 48.387 -2.687 -26.980 1.00 78.25 140 GLY A C 1
ATOM 1077 O O . GLY A 1 140 ? 48.219 -1.587 -26.457 1.00 78.25 140 GLY A O 1
ATOM 1078 N N . GLU A 1 141 ? 49.518 -3.373 -26.805 1.00 80.06 141 GLU A N 1
ATOM 1079 C CA . GLU A 1 141 ? 50.581 -2.959 -25.872 1.00 80.06 141 GLU A CA 1
ATOM 1080 C C . GLU A 1 141 ? 51.199 -1.590 -26.214 1.00 80.06 141 GLU A C 1
ATOM 1082 O O . GLU A 1 141 ? 51.500 -0.803 -25.315 1.00 80.06 141 GLU A O 1
ATOM 1087 N N . THR A 1 142 ? 51.310 -1.275 -27.505 1.00 80.44 142 THR A N 1
ATOM 1088 C CA . THR A 1 142 ? 51.894 -0.032 -28.033 1.00 80.44 142 THR A CA 1
ATOM 1089 C C . THR A 1 142 ? 50.873 1.005 -28.510 1.00 80.44 142 THR A C 1
ATOM 1091 O O . THR A 1 142 ? 51.278 2.093 -28.918 1.00 80.44 142 THR A O 1
ATOM 1094 N N . ASP A 1 143 ? 49.571 0.715 -28.448 1.00 77.81 143 ASP A N 1
ATOM 1095 C CA . ASP A 1 143 ? 48.538 1.617 -28.966 1.00 77.81 143 ASP A CA 1
ATOM 1096 C C . ASP A 1 143 ? 48.128 2.707 -27.965 1.00 77.81 143 ASP A C 1
ATOM 1098 O O . ASP A 1 143 ? 48.128 2.539 -26.739 1.00 77.81 143 ASP A O 1
ATOM 1102 N N . THR A 1 144 ? 47.729 3.858 -28.510 1.00 71.44 144 THR A N 1
ATOM 1103 C CA . THR A 1 144 ? 47.213 4.989 -27.740 1.00 71.44 144 THR A CA 1
ATOM 1104 C C . THR A 1 144 ? 45.829 4.681 -27.168 1.00 71.44 144 THR A C 1
ATOM 1106 O O . THR A 1 144 ? 44.875 4.378 -27.882 1.00 71.44 144 THR A O 1
ATOM 1109 N N . ARG A 1 145 ? 45.695 4.803 -25.842 1.00 81.25 145 ARG A N 1
ATOM 1110 C CA . ARG A 1 145 ? 44.427 4.609 -25.122 1.00 81.25 145 ARG A CA 1
ATOM 1111 C C . ARG A 1 145 ? 43.565 5.871 -25.215 1.00 81.25 145 ARG A C 1
ATOM 1113 O O . ARG A 1 145 ? 43.749 6.800 -24.430 1.00 81.25 145 ARG A O 1
ATOM 1120 N N . SER A 1 146 ? 42.638 5.920 -26.170 1.00 80.19 146 SER A N 1
ATOM 1121 C CA . SER A 1 146 ? 41.645 7.000 -26.261 1.00 80.19 146 SER A CA 1
ATOM 1122 C C . SER A 1 146 ? 40.597 6.902 -25.148 1.00 80.19 146 SER A C 1
ATOM 1124 O O . SER A 1 146 ? 40.255 5.803 -24.708 1.00 80.19 146 SER A O 1
ATOM 1126 N N . GLN A 1 147 ? 40.050 8.043 -24.713 1.00 80.06 147 GLN A N 1
ATOM 1127 C CA . GLN A 1 147 ? 38.941 8.065 -23.754 1.00 80.06 147 GLN A CA 1
ATOM 1128 C C . GLN A 1 147 ? 37.731 7.300 -24.295 1.00 80.06 147 GLN A C 1
ATOM 1130 O O . GLN A 1 147 ? 37.334 7.478 -25.447 1.00 80.06 147 GLN A O 1
ATOM 1135 N N . THR A 1 148 ? 37.139 6.462 -23.449 1.00 81.75 148 THR A N 1
ATOM 1136 C CA . THR A 1 148 ? 35.897 5.766 -23.768 1.00 81.75 148 THR A CA 1
ATOM 1137 C C . THR A 1 148 ? 34.687 6.637 -23.447 1.00 81.75 148 THR A C 1
ATOM 1139 O O . THR A 1 148 ? 34.759 7.572 -22.647 1.00 81.75 148 THR A O 1
ATOM 1142 N N . ALA A 1 149 ? 33.559 6.337 -24.089 1.00 83.50 149 ALA A N 1
ATOM 1143 C CA . ALA A 1 149 ? 32.306 7.022 -23.808 1.00 83.50 149 ALA A CA 1
ATOM 1144 C C . ALA A 1 149 ? 31.885 6.812 -22.343 1.00 83.50 149 ALA A C 1
ATOM 1146 O O . ALA A 1 149 ? 32.014 5.709 -21.802 1.00 83.50 149 ALA A O 1
ATOM 1147 N N . THR A 1 150 ? 31.388 7.877 -21.714 1.00 83.69 150 THR A N 1
ATOM 1148 C CA . THR A 1 150 ? 30.877 7.874 -20.341 1.00 83.69 150 THR A CA 1
ATOM 1149 C C . THR A 1 150 ? 29.361 7.704 -20.316 1.00 83.69 150 THR A C 1
ATOM 1151 O O . THR A 1 150 ? 28.658 8.020 -21.276 1.00 83.69 150 THR A O 1
ATOM 1154 N N . SER A 1 151 ? 28.848 7.199 -19.194 1.00 85.88 151 SER A N 1
ATOM 1155 C CA . SER A 1 151 ? 27.412 7.011 -18.996 1.00 85.88 151 SER A CA 1
ATOM 1156 C C . SER A 1 151 ? 26.658 8.337 -18.992 1.00 85.88 151 SER A C 1
ATOM 1158 O O . SER A 1 151 ? 27.048 9.275 -18.291 1.00 85.88 151 SER A O 1
ATOM 1160 N N . ARG A 1 152 ? 25.533 8.395 -19.708 1.00 86.69 152 ARG A N 1
ATOM 1161 C CA . ARG A 1 152 ? 24.632 9.550 -19.670 1.00 86.69 152 ARG A CA 1
ATOM 1162 C C . ARG A 1 152 ? 23.587 9.365 -18.575 1.00 86.69 152 ARG A C 1
ATOM 1164 O O . ARG A 1 152 ? 22.883 8.358 -18.541 1.00 86.69 152 ARG A O 1
ATOM 1171 N N . LEU A 1 153 ? 23.480 10.355 -17.696 1.00 89.06 153 LEU A N 1
ATOM 1172 C CA . LEU A 1 153 ? 22.467 10.402 -16.646 1.00 89.06 153 LEU A CA 1
ATOM 1173 C C . LEU A 1 153 ? 21.342 11.346 -17.075 1.00 89.06 153 LEU A C 1
ATOM 1175 O O . LEU A 1 153 ? 21.610 12.429 -17.596 1.00 89.06 153 LEU A O 1
ATOM 1179 N N . GLU A 1 154 ? 20.100 10.931 -16.859 1.00 90.06 154 GLU A N 1
ATOM 1180 C CA . GLU A 1 154 ? 18.903 11.735 -17.100 1.00 90.06 154 GLU A CA 1
ATOM 1181 C C . GLU A 1 154 ? 18.015 11.747 -15.857 1.00 90.06 154 GLU A C 1
ATOM 1183 O O . GLU A 1 154 ? 18.068 10.849 -15.015 1.00 90.06 154 GLU A O 1
ATOM 1188 N N . LEU A 1 155 ? 17.233 12.808 -15.713 1.00 87.25 155 LEU A N 1
ATOM 1189 C CA . LEU A 1 155 ? 16.350 13.026 -14.583 1.00 87.25 155 LEU A CA 1
ATOM 1190 C C . LEU A 1 155 ? 14.917 12.684 -14.996 1.00 87.25 155 LEU A C 1
ATOM 1192 O O . LEU A 1 155 ? 14.403 13.251 -15.955 1.00 87.25 155 LEU A O 1
ATOM 1196 N N . ILE A 1 156 ? 14.276 11.780 -14.260 1.00 86.94 156 ILE A N 1
ATOM 1197 C CA . ILE A 1 156 ? 12.851 11.482 -14.411 1.00 86.94 156 ILE A CA 1
ATOM 1198 C C . ILE A 1 156 ? 12.100 12.104 -13.238 1.00 86.94 156 ILE A C 1
ATOM 1200 O O . ILE A 1 156 ? 12.396 11.813 -12.074 1.00 86.94 156 ILE A O 1
ATOM 1204 N N . GLU A 1 157 ? 11.107 12.925 -13.563 1.00 86.00 157 GLU A N 1
ATOM 1205 C CA . GLU A 1 157 ? 10.193 13.562 -12.616 1.00 86.00 157 GLU A CA 1
ATOM 1206 C C . GLU A 1 157 ? 8.763 13.104 -12.953 1.00 86.00 157 GLU A C 1
ATOM 1208 O O . GLU A 1 157 ? 8.273 13.411 -14.043 1.00 86.00 157 GLU A O 1
ATOM 1213 N N . PRO A 1 158 ? 8.094 12.314 -12.092 1.00 82.44 158 PRO A N 1
ATOM 1214 C CA . PRO A 1 158 ? 6.699 11.953 -12.303 1.00 82.44 158 PRO A CA 1
ATOM 1215 C C . PRO A 1 158 ? 5.799 13.169 -12.081 1.00 82.44 158 PRO A C 1
ATOM 1217 O O . PRO A 1 158 ? 6.026 13.956 -11.163 1.00 82.44 158 PRO A O 1
ATOM 1220 N N . LEU A 1 159 ? 4.731 13.281 -12.872 1.00 81.19 159 LEU A N 1
ATOM 1221 C CA . LEU A 1 159 ? 3.679 14.260 -12.617 1.00 81.19 159 LEU A CA 1
ATOM 1222 C C . LEU A 1 159 ? 2.841 13.803 -11.413 1.00 81.19 159 LEU A C 1
ATOM 1224 O O . LEU A 1 159 ? 2.201 12.753 -11.473 1.00 81.19 159 LEU A O 1
ATOM 1228 N N . MET A 1 160 ? 2.847 14.589 -10.337 1.00 82.19 160 MET A N 1
ATOM 1229 C CA . MET A 1 160 ? 2.045 14.342 -9.134 1.00 82.19 160 MET A CA 1
ATOM 1230 C C . MET A 1 160 ? 0.739 15.144 -9.185 1.00 82.19 160 MET A C 1
ATOM 1232 O O . MET A 1 160 ? 0.725 16.283 -9.652 1.00 82.19 160 MET A O 1
ATOM 1236 N N . GLY A 1 161 ? -0.355 14.560 -8.696 1.00 81.56 161 GLY A N 1
ATOM 1237 C CA . GLY A 1 161 ? -1.667 15.205 -8.623 1.00 81.56 161 GLY A CA 1
ATOM 1238 C C . GLY A 1 161 ? -2.510 14.663 -7.471 1.00 81.56 161 GLY A C 1
ATOM 1239 O O . GLY A 1 161 ? -2.211 13.606 -6.916 1.00 81.56 161 GLY A O 1
ATOM 1240 N N . GLU A 1 162 ? -3.561 15.397 -7.113 1.00 83.00 162 GLU A N 1
ATOM 1241 C CA . GLU A 1 162 ? -4.500 15.022 -6.053 1.00 83.00 162 GLU A CA 1
ATOM 1242 C C . GLU A 1 162 ? -5.754 14.370 -6.653 1.00 83.00 162 GLU A C 1
ATOM 1244 O O . GLU A 1 162 ? -6.280 14.823 -7.670 1.00 83.00 162 GLU A O 1
ATOM 1249 N N . ILE A 1 163 ? -6.243 13.304 -6.016 1.00 81.44 163 ILE A N 1
ATOM 1250 C CA . ILE A 1 163 ? -7.526 12.666 -6.336 1.00 81.44 163 ILE A CA 1
ATOM 1251 C C . ILE A 1 163 ? -8.472 12.903 -5.160 1.00 81.44 163 ILE A C 1
ATOM 1253 O O . ILE A 1 163 ? -8.136 12.586 -4.020 1.00 81.44 163 ILE A O 1
ATOM 1257 N N . TYR A 1 164 ? -9.663 13.433 -5.444 1.00 85.44 164 TYR A N 1
ATOM 1258 C CA . TYR A 1 164 ? -10.724 13.666 -4.465 1.00 85.44 164 TYR A CA 1
ATOM 1259 C C . TYR A 1 164 ? -12.013 12.953 -4.889 1.00 85.44 164 TYR A C 1
ATOM 1261 O O . TYR A 1 164 ? -12.382 12.980 -6.062 1.00 85.44 164 TYR A O 1
ATOM 1269 N N . GLY A 1 165 ? -12.701 12.333 -3.928 1.00 81.75 165 GLY A N 1
ATOM 1270 C CA . GLY A 1 165 ? -14.010 11.711 -4.116 1.00 81.75 165 GLY A CA 1
ATOM 1271 C C . GLY A 1 165 ? -15.009 12.240 -3.088 1.00 81.75 165 GLY A C 1
ATOM 1272 O O . GLY A 1 165 ? -14.748 12.162 -1.891 1.00 81.75 165 GLY A O 1
ATOM 1273 N N . ASN A 1 166 ? -16.144 12.765 -3.558 1.00 81.88 166 ASN A N 1
ATOM 1274 C CA . ASN A 1 166 ? -17.249 13.249 -2.722 1.00 81.88 166 ASN A CA 1
ATOM 1275 C C . ASN A 1 166 ? -18.577 12.640 -3.181 1.00 81.88 166 ASN A C 1
ATOM 1277 O O . ASN A 1 166 ? -19.315 13.282 -3.933 1.00 81.88 166 ASN A O 1
ATOM 1281 N N . PRO A 1 167 ? -18.858 11.382 -2.815 1.00 70.75 167 PRO A N 1
ATOM 1282 C CA . PRO A 1 167 ? -20.150 10.788 -3.108 1.00 70.75 167 PRO A CA 1
ATOM 1283 C C . PRO A 1 167 ? -21.228 11.467 -2.250 1.00 70.75 167 PRO A C 1
ATOM 1285 O O . PRO A 1 167 ? -21.125 11.492 -1.025 1.00 70.75 167 PRO A O 1
ATOM 1288 N N . GLN A 1 168 ? -22.259 12.023 -2.890 1.00 66.12 168 GLN A N 1
ATOM 1289 C CA . GLN A 1 168 ? -23.489 12.410 -2.196 1.00 66.12 168 GLN A CA 1
ATOM 1290 C C . GLN A 1 168 ? -24.365 11.176 -1.967 1.00 66.12 168 GLN A C 1
ATOM 1292 O O . GLN A 1 168 ? -24.438 10.309 -2.840 1.00 66.12 168 GLN A O 1
ATOM 1297 N N . ALA A 1 169 ? -24.989 11.127 -0.787 1.00 49.22 169 ALA A N 1
ATOM 1298 C CA . ALA A 1 169 ? -25.987 10.131 -0.405 1.00 49.22 169 ALA A CA 1
ATOM 1299 C C . ALA A 1 169 ? -27.319 10.360 -1.133 1.00 49.22 169 ALA A C 1
ATOM 1301 O O . ALA A 1 169 ? -27.694 11.544 -1.305 1.00 49.22 169 ALA A O 1
#

Foldseek 3Di:
DVVVVVVVVVVVVVVVVVVVVVVVVVVVVVVVVVVVVLVVLVPDPPARPNCVLVVQQVVCVVCCVPPVDCVPVVVSVVVVVVVPPDPDPDDPPPVVVVVVVVVVVVVVCPVVVVDDDDDDPDQWDKDKDWPDQFDDDDDDPPDDDDDGTDIDIDIDIDHDDDDDDDDDD

InterPro domains:
  IPR024455 Phage capsid [TIGR01554] (3-168)
  IPR054612 Phage capsid-like, C-terminal [PF05065] (89-168)

Organism: Salmonella typhimurium (NCBI:txid90371)

pLDDT: mean 72.65, std 13.55, range [39.78, 91.75]

Radius of gyration: 37.76 Å; chains: 1; bounding box: 86×45×116 Å